Protein AF-A5A3C4-F1 (afdb_monomer)

Radius of gyration: 29.8 Å; Cα contacts (8 Å, |Δi|>4): 105; chains: 1; bounding box: 57×57×91 Å

Solvent-accessible surface area (backbone atoms only — not comparable to full-atom values): 8680 Å² total; per-residue (Å²): 102,64,80,42,34,42,72,43,98,84,77,43,69,38,67,47,54,49,54,81,72,55,71,39,97,57,46,60,44,68,43,94,44,48,56,36,23,40,24,43,84,91,34,97,42,48,78,37,79,33,75,63,64,67,83,80,78,89,81,72,99,73,95,77,83,79,86,77,91,70,92,79,88,88,87,86,88,81,87,84,93,78,89,81,87,80,86,82,76,80,78,76,65,62,66,58,60,50,48,53,51,51,53,51,52,52,50,52,50,51,52,51,49,49,50,49,51,48,51,49,50,52,48,60,67,61,71,66,78,78,89,126

InterPro domains:
  IPR000152 EGF-type aspartate/asparagine hydroxylation site [PS00010] (28-39)
  IPR001881 EGF-like calcium-binding domain [SM00179] (15-54)
  IPR018097 EGF-like calcium-binding, conserved site [PS01187] (15-37)
  IPR052126 Spindle_Organization_and_Thrombomodulin [PTHR24036] (10-131)

Mean predicted aligned error: 19.39 Å

Structure (mmCIF, N/CA/C/O backbone):
data_AF-A5A3C4-F1
#
_entry.id   AF-A5A3C4-F1
#
loop_
_atom_site.group_PDB
_atom_site.id
_atom_site.type_symbol
_atom_site.label_atom_id
_atom_site.label_alt_id
_atom_site.label_comp_id
_atom_site.label_asym_id
_atom_site.label_entity_id
_atom_site.label_seq_id
_atom_site.pdbx_PDB_ins_code
_atom_site.Cartn_x
_atom_site.Cartn_y
_atom_site.Cartn_z
_atom_site.occupancy
_atom_site.B_iso_or_equiv
_atom_site.auth_seq_id
_atom_site.auth_comp_id
_atom_site.auth_asym_id
_atom_site.auth_atom_id
_atom_site.pdbx_PDB_model_num
ATOM 1 N N . CYS A 1 1 ? -10.088 14.100 -7.474 1.00 94.44 1 CYS A N 1
ATOM 2 C CA . CYS A 1 1 ? -9.882 13.126 -6.390 1.00 94.44 1 CYS 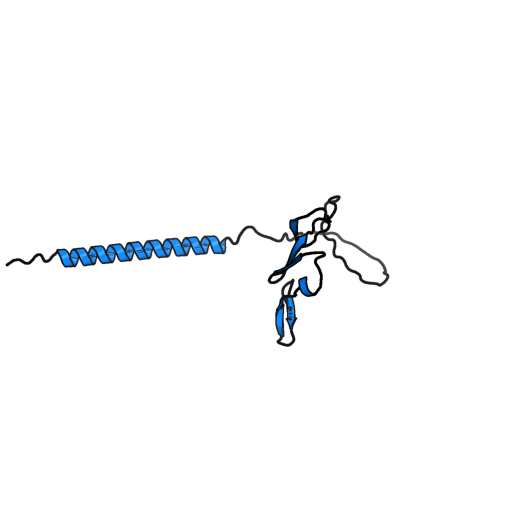A CA 1
ATOM 3 C C . CYS A 1 1 ? -8.652 13.535 -5.589 1.00 94.44 1 CYS A C 1
ATOM 5 O O . CYS A 1 1 ? -7.979 14.460 -6.041 1.00 94.44 1 CYS A O 1
ATOM 7 N N . PRO A 1 2 ? -8.397 12.967 -4.395 1.00 95.00 2 PRO A N 1
ATOM 8 C CA . PRO A 1 2 ? -7.095 13.105 -3.738 1.00 95.00 2 PRO A CA 1
ATOM 9 C C . PRO A 1 2 ? -5.955 12.635 -4.658 1.00 95.00 2 PRO A C 1
ATOM 11 O O . PRO A 1 2 ? -6.212 11.956 -5.651 1.00 95.00 2 PRO A O 1
ATOM 14 N N . GLU A 1 3 ? -4.716 13.002 -4.340 1.00 94.00 3 GLU A N 1
ATOM 15 C CA . GLU A 1 3 ? -3.531 12.485 -5.038 1.00 94.00 3 GLU A CA 1
ATOM 16 C C . GLU A 1 3 ? -3.459 10.951 -4.924 1.00 94.00 3 GLU A C 1
ATOM 18 O O . GLU A 1 3 ? -3.830 10.411 -3.881 1.00 94.00 3 GLU A O 1
ATOM 23 N N . GLY A 1 4 ? -3.060 10.269 -6.005 1.00 94.69 4 GLY A N 1
ATOM 24 C CA . GLY A 1 4 ? -3.097 8.800 -6.112 1.00 94.69 4 GLY A CA 1
ATOM 25 C C . GLY A 1 4 ? -4.472 8.211 -6.462 1.00 94.69 4 GLY A C 1
ATOM 26 O O . GLY A 1 4 ? -4.655 7.003 -6.426 1.00 94.69 4 GLY A O 1
ATOM 27 N N . TYR A 1 5 ? -5.468 9.043 -6.793 1.00 97.06 5 TYR A N 1
ATOM 28 C CA . TYR A 1 5 ? -6.813 8.581 -7.153 1.00 97.06 5 TYR A CA 1
ATOM 29 C C . TYR A 1 5 ? -7.306 9.227 -8.448 1.00 97.06 5 TYR A C 1
ATOM 31 O O . TYR A 1 5 ? -7.124 10.426 -8.683 1.00 97.06 5 TYR A O 1
ATOM 39 N N . ILE A 1 6 ? -8.047 8.460 -9.242 1.00 95.88 6 ILE A N 1
ATOM 40 C CA . ILE A 1 6 ? -8.720 8.905 -10.462 1.00 95.88 6 ILE A CA 1
ATOM 41 C C . ILE A 1 6 ? -10.242 8.864 -10.289 1.00 95.88 6 ILE A C 1
ATOM 43 O O . ILE A 1 6 ? -10.778 8.141 -9.452 1.00 95.88 6 ILE A O 1
ATOM 47 N N . LEU A 1 7 ? -10.955 9.720 -11.023 1.00 96.81 7 LEU A N 1
ATOM 48 C CA . LEU A 1 7 ? -12.415 9.721 -11.020 1.00 96.81 7 LEU A CA 1
ATOM 49 C C . LEU A 1 7 ? -12.914 8.685 -12.031 1.00 96.81 7 LEU A C 1
ATOM 51 O O . LEU A 1 7 ? -12.685 8.857 -13.225 1.00 96.81 7 LEU A O 1
ATOM 55 N N . ASP A 1 8 ? -13.597 7.654 -11.545 1.00 93.69 8 ASP A N 1
ATOM 56 C CA . ASP A 1 8 ? -14.229 6.627 -12.376 1.00 93.69 8 ASP A CA 1
ATOM 57 C C . ASP A 1 8 ? -15.608 7.083 -12.904 1.00 93.69 8 ASP A C 1
ATOM 59 O O . ASP A 1 8 ? -16.184 8.067 -12.422 1.00 93.69 8 ASP A O 1
ATOM 63 N N . ASP A 1 9 ? -16.176 6.342 -13.860 1.00 91.56 9 ASP A N 1
ATOM 64 C CA . ASP A 1 9 ? -17.480 6.582 -14.500 1.00 91.56 9 ASP A CA 1
ATOM 65 C C . ASP A 1 9 ? -18.633 6.724 -13.487 1.00 91.56 9 ASP A C 1
ATOM 67 O O . ASP A 1 9 ? -19.628 7.410 -13.735 1.00 91.56 9 ASP A O 1
ATOM 71 N N . GLY A 1 10 ? -18.498 6.109 -12.309 1.00 91.69 10 GLY A N 1
ATOM 72 C CA . GLY A 1 10 ? -19.438 6.240 -11.195 1.00 91.69 10 GLY A CA 1
ATOM 73 C C . GLY A 1 10 ? -19.365 7.568 -10.429 1.00 91.69 10 GLY A C 1
ATOM 74 O O . GLY A 1 10 ? -20.085 7.723 -9.443 1.00 91.69 10 GLY A O 1
ATOM 75 N N . TYR A 1 11 ? -18.503 8.509 -10.831 1.00 92.94 11 TYR A N 1
ATOM 76 C CA . TYR A 1 11 ? -18.129 9.704 -10.059 1.00 92.94 11 TYR A CA 1
ATOM 77 C C . TYR A 1 11 ? -17.563 9.373 -8.669 1.00 92.94 11 TYR A C 1
ATOM 79 O O . TYR A 1 11 ? -17.673 10.161 -7.726 1.00 92.94 11 TYR A O 1
ATOM 87 N N . ILE A 1 12 ? -16.958 8.193 -8.537 1.00 96.12 12 ILE A N 1
ATOM 88 C CA . ILE A 1 12 ? -16.288 7.727 -7.325 1.00 96.12 12 ILE A CA 1
ATOM 89 C C . ILE A 1 12 ? -14.786 7.842 -7.564 1.00 96.12 12 ILE A C 1
ATOM 91 O O . ILE A 1 12 ? -14.299 7.568 -8.657 1.00 96.12 12 ILE A O 1
ATOM 95 N N . CYS A 1 13 ? -14.055 8.279 -6.542 1.00 97.25 13 CYS A N 1
ATOM 96 C CA . CYS A 1 13 ? -12.602 8.272 -6.590 1.00 97.25 13 CYS A CA 1
ATOM 97 C C . CYS A 1 13 ? -12.101 6.852 -6.358 1.00 97.25 13 CYS A C 1
ATOM 99 O O . CYS A 1 13 ? -12.287 6.305 -5.269 1.00 97.25 13 CYS A O 1
ATOM 101 N N . THR A 1 14 ? -11.491 6.277 -7.381 1.00 96.25 14 THR A N 1
ATOM 102 C CA . THR A 1 14 ? -10.834 4.977 -7.334 1.00 96.25 14 THR A CA 1
ATOM 103 C C . THR A 1 14 ? -9.336 5.181 -7.267 1.00 96.25 14 THR A C 1
ATOM 105 O O . THR A 1 14 ? -8.803 6.151 -7.802 1.00 96.25 14 THR A O 1
ATOM 108 N N . ASP A 1 15 ? -8.684 4.282 -6.552 1.00 97.62 15 ASP A N 1
ATOM 109 C CA . ASP A 1 15 ? -7.234 4.210 -6.476 1.00 97.62 15 ASP A CA 1
ATOM 110 C C . ASP A 1 15 ? -6.631 4.063 -7.880 1.00 97.62 15 ASP A C 1
ATOM 112 O O . ASP A 1 15 ? -7.223 3.392 -8.733 1.00 97.62 15 ASP A O 1
ATOM 116 N N . ILE A 1 16 ? -5.511 4.733 -8.135 1.00 96.12 16 ILE A N 1
ATOM 117 C CA . ILE A 1 16 ? -4.693 4.467 -9.321 1.00 96.12 16 ILE A CA 1
ATOM 118 C C . ILE A 1 16 ? -3.831 3.258 -8.972 1.00 96.12 16 ILE A C 1
ATOM 120 O O . ILE A 1 16 ? -3.218 3.258 -7.921 1.00 96.12 16 ILE A O 1
ATOM 124 N N . ASP A 1 17 ? -3.799 2.234 -9.824 1.00 95.94 17 ASP A N 1
ATOM 125 C CA . ASP A 1 17 ? -2.920 1.086 -9.596 1.00 95.94 17 ASP A CA 1
ATOM 126 C C . ASP A 1 17 ? -1.605 1.285 -10.355 1.00 95.94 17 ASP A C 1
ATO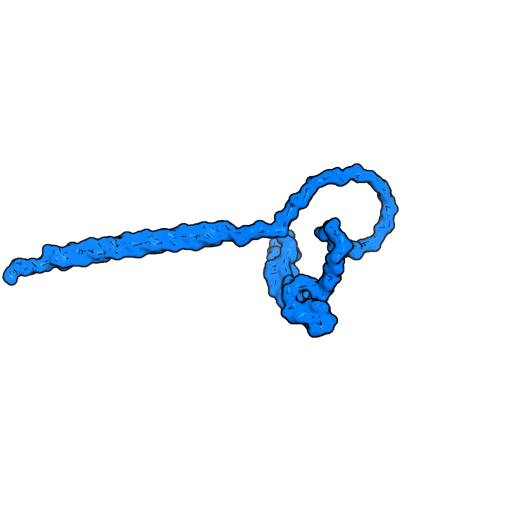M 128 O O . ASP A 1 17 ? -1.463 0.898 -11.519 1.00 95.94 17 ASP A O 1
ATOM 132 N N . GLU A 1 18 ? -0.624 1.899 -9.695 1.00 95.44 18 GLU A N 1
ATOM 133 C CA . GLU A 1 18 ? 0.686 2.173 -10.295 1.00 95.44 18 GLU A CA 1
ATOM 134 C C . GLU A 1 18 ? 1.444 0.880 -10.670 1.00 95.44 18 GLU A C 1
ATOM 136 O O . GLU A 1 18 ? 2.306 0.868 -11.555 1.00 95.44 18 GLU A O 1
ATOM 141 N N . CYS A 1 19 ? 1.083 -0.262 -10.067 1.00 94.44 19 CYS A N 1
ATOM 142 C CA . CYS A 1 19 ? 1.641 -1.559 -10.449 1.00 94.44 19 CYS A CA 1
ATOM 143 C C . CYS A 1 19 ? 1.102 -2.054 -11.792 1.00 94.44 19 CYS A C 1
ATOM 145 O O . CYS A 1 19 ? 1.852 -2.667 -12.556 1.00 94.44 19 CYS A O 1
ATOM 147 N N . GLU A 1 20 ? -0.170 -1.799 -12.102 1.00 94.38 20 GLU A N 1
ATOM 148 C CA . GLU A 1 20 ? -0.725 -2.074 -13.432 1.00 94.38 20 GLU A CA 1
ATOM 149 C C . GLU A 1 20 ? -0.177 -1.106 -14.489 1.00 94.38 20 GLU A C 1
ATOM 151 O O . GLU A 1 20 ? -0.004 -1.492 -15.649 1.00 94.38 20 GLU A O 1
ATOM 156 N N . ASN A 1 21 ? 0.154 0.125 -14.091 1.00 90.44 21 ASN A N 1
ATOM 157 C CA . ASN A 1 21 ? 0.806 1.112 -14.952 1.00 90.44 21 ASN A CA 1
ATOM 158 C C . ASN A 1 21 ? 2.289 0.815 -15.229 1.00 90.44 21 ASN A C 1
ATOM 160 O O . ASN A 1 21 ? 2.828 1.314 -16.220 1.00 90.44 21 ASN A O 1
ATOM 164 N N . GLY A 1 22 ? 2.919 -0.049 -14.429 1.00 88.44 22 GLY A N 1
ATOM 165 C CA . GLY A 1 22 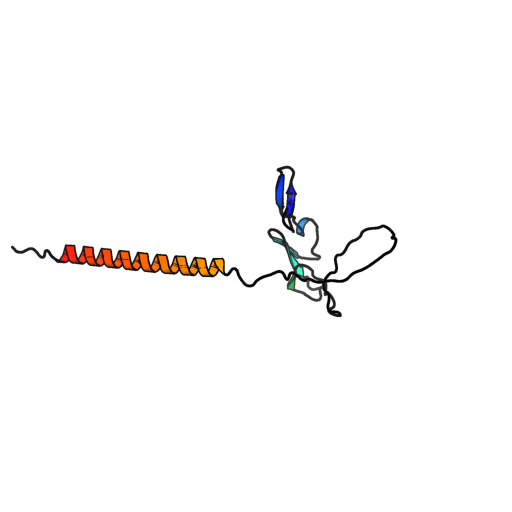? 4.306 -0.470 -14.618 1.00 88.44 22 GLY A CA 1
ATOM 166 C C . GLY A 1 22 ? 5.327 0.527 -14.073 1.00 88.44 22 GLY A C 1
ATOM 167 O O . GLY A 1 22 ? 6.432 0.610 -14.606 1.00 88.44 22 GLY A O 1
ATOM 168 N N . ASP A 1 23 ? 4.977 1.267 -13.019 1.00 87.75 23 ASP A N 1
ATOM 169 C CA . ASP A 1 23 ? 5.837 2.296 -12.422 1.00 87.75 23 ASP A CA 1
ATOM 170 C C . ASP A 1 23 ? 7.025 1.724 -11.614 1.00 87.75 23 ASP A C 1
ATOM 172 O O . ASP A 1 23 ? 7.941 2.459 -11.250 1.00 87.75 23 ASP A O 1
ATOM 176 N N . CYS A 1 24 ? 7.075 0.405 -11.380 1.00 89.81 24 CYS A N 1
ATOM 177 C CA . CYS A 1 24 ? 8.210 -0.273 -10.743 1.00 89.81 24 CYS A CA 1
ATOM 178 C C . CYS A 1 24 ? 9.020 -1.127 -11.737 1.00 89.81 24 CYS A C 1
ATOM 180 O O . CYS A 1 24 ? 8.428 -1.859 -12.533 1.00 89.81 24 CYS A O 1
ATOM 182 N N . PRO A 1 25 ? 10.367 -1.145 -11.638 1.00 85.62 25 PRO A N 1
ATOM 183 C CA . PRO A 1 25 ? 11.212 -1.973 -12.504 1.00 85.62 25 PRO A CA 1
ATOM 184 C C . PRO A 1 25 ? 11.146 -3.471 -12.174 1.00 85.62 25 PRO A C 1
ATOM 186 O O . PRO A 1 25 ? 11.340 -4.305 -13.056 1.00 85.62 25 PRO A O 1
ATOM 189 N N . ASP A 1 26 ? 10.884 -3.805 -10.908 1.00 87.50 26 ASP A N 1
ATOM 190 C CA . ASP A 1 26 ? 10.886 -5.173 -10.391 1.00 87.50 26 ASP A CA 1
ATOM 191 C C . ASP A 1 26 ? 9.536 -5.515 -9.732 1.00 87.50 26 ASP A C 1
ATOM 193 O O . ASP A 1 26 ? 8.488 -5.495 -10.375 1.00 87.50 26 ASP A O 1
ATOM 197 N N . ALA A 1 27 ? 9.535 -5.866 -8.444 1.00 91.69 27 ALA A N 1
ATOM 198 C CA . ALA A 1 27 ? 8.320 -6.201 -7.720 1.00 91.69 27 ALA A CA 1
ATOM 199 C C . ALA A 1 27 ? 7.604 -4.930 -7.246 1.00 91.69 27 ALA A C 1
ATOM 201 O O . ALA A 1 27 ? 8.241 -3.980 -6.798 1.00 91.69 27 ALA A O 1
ATOM 202 N N . CYS A 1 28 ? 6.274 -4.945 -7.315 1.00 95.31 28 CYS A N 1
ATOM 203 C CA . CYS A 1 28 ? 5.414 -3.820 -6.962 1.00 95.31 28 CYS A CA 1
ATOM 204 C C . CYS A 1 28 ? 4.312 -4.257 -5.995 1.00 95.31 28 CYS A C 1
ATOM 206 O O . CYS A 1 28 ? 3.822 -5.391 -6.058 1.00 95.31 28 CYS A O 1
ATOM 208 N N . ARG A 1 29 ? 3.916 -3.352 -5.102 1.00 96.00 29 ARG A N 1
ATOM 209 C CA . ARG A 1 29 ? 2.761 -3.494 -4.223 1.00 96.00 29 ARG A CA 1
ATOM 210 C C . ARG A 1 29 ? 1.921 -2.222 -4.264 1.00 96.00 29 ARG A C 1
ATOM 212 O O . ARG A 1 29 ? 2.335 -1.206 -3.713 1.00 96.00 29 ARG A O 1
ATOM 219 N N . ASN A 1 30 ? 0.732 -2.331 -4.849 1.00 96.44 30 ASN A N 1
ATOM 220 C CA . ASN A 1 30 ? -0.240 -1.249 -4.876 1.00 96.44 30 ASN A CA 1
ATOM 221 C C . ASN A 1 30 ? -0.822 -1.022 -3.466 1.00 96.44 30 ASN A C 1
ATOM 223 O O . ASN A 1 30 ? -1.065 -1.986 -2.723 1.00 96.44 30 ASN A O 1
ATOM 227 N N . LEU A 1 31 ? -1.010 0.235 -3.075 1.00 96.50 31 LEU A N 1
ATOM 228 C CA . LEU A 1 31 ? -1.561 0.667 -1.795 1.00 96.50 31 LEU A CA 1
ATOM 229 C C . LEU A 1 31 ? -2.577 1.803 -2.028 1.00 96.50 31 LEU A C 1
ATOM 231 O O . LEU A 1 31 ? -2.467 2.560 -2.973 1.00 96.50 31 LEU A O 1
ATOM 235 N N . PRO A 1 32 ? -3.548 2.022 -1.130 1.00 96.81 32 PRO A N 1
ATOM 236 C CA . PRO A 1 32 ? -4.495 3.118 -1.321 1.00 96.81 32 PRO A CA 1
ATOM 237 C C . PRO A 1 32 ? -3.816 4.502 -1.373 1.00 96.81 32 PRO A C 1
ATOM 239 O O . PRO A 1 32 ? -3.365 5.021 -0.346 1.00 96.81 32 PRO A O 1
ATOM 242 N N . GLY A 1 33 ? -3.829 5.126 -2.547 1.00 95.38 33 GLY A N 1
ATOM 243 C CA . GLY A 1 33 ? -3.267 6.430 -2.884 1.00 95.38 33 GLY A CA 1
ATOM 244 C C . GLY A 1 33 ? -1.759 6.444 -3.125 1.00 95.38 33 GLY A C 1
ATOM 245 O O . GLY A 1 33 ? -1.187 7.535 -3.139 1.00 95.38 33 GLY A O 1
ATOM 246 N N . THR A 1 34 ? -1.094 5.286 -3.187 1.00 95.31 34 THR A N 1
ATOM 247 C CA . THR A 1 34 ? 0.366 5.189 -3.339 1.00 95.31 34 THR A CA 1
ATOM 248 C C . THR A 1 34 ? 0.808 3.767 -3.697 1.00 95.31 34 THR A C 1
ATOM 250 O O . THR A 1 34 ? 0.029 2.832 -3.688 1.00 95.31 34 THR A O 1
ATOM 253 N N . TYR A 1 35 ? 2.101 3.538 -3.880 1.00 95.44 35 TYR A N 1
ATOM 254 C CA . TYR A 1 35 ? 2.631 2.210 -4.160 1.00 95.44 35 TYR A CA 1
ATOM 255 C C . TYR A 1 35 ? 4.011 2.029 -3.540 1.00 95.44 35 TYR A C 1
ATOM 257 O O . TYR A 1 35 ? 4.672 2.974 -3.110 1.00 95.44 35 TYR A O 1
ATOM 265 N N . GLU A 1 36 ? 4.453 0.780 -3.481 1.00 94.69 36 GLU A N 1
ATOM 266 C CA . GLU A 1 36 ? 5.799 0.423 -3.058 1.00 94.69 36 GLU A CA 1
ATOM 267 C C . GLU A 1 36 ? 6.452 -0.500 -4.086 1.00 94.69 36 GLU A C 1
ATOM 269 O O . GLU A 1 36 ? 5.936 -1.577 -4.389 1.00 94.69 36 GLU A O 1
ATOM 274 N N . CYS A 1 37 ? 7.633 -0.118 -4.555 1.00 93.88 37 CYS A N 1
ATOM 275 C CA . CYS A 1 37 ? 8.538 -0.977 -5.298 1.00 93.88 37 CYS A CA 1
ATOM 276 C C . CYS A 1 37 ? 9.469 -1.727 -4.343 1.00 93.88 37 CYS A C 1
ATOM 278 O O . CYS A 1 37 ? 9.977 -1.180 -3.361 1.00 93.88 37 CYS A O 1
ATOM 280 N N . ILE A 1 38 ? 9.734 -2.989 -4.662 1.00 92.00 38 ILE A N 1
ATOM 281 C CA . ILE A 1 38 ? 10.750 -3.818 -4.023 1.00 92.00 38 ILE A CA 1
ATOM 282 C C . ILE A 1 38 ? 11.886 -3.965 -5.028 1.00 92.00 38 ILE A C 1
ATOM 284 O O . ILE A 1 38 ? 11.748 -4.668 -6.032 1.00 92.00 38 ILE A O 1
ATOM 288 N N . CYS A 1 39 ? 13.002 -3.300 -4.750 1.00 90.69 39 CYS A N 1
ATOM 289 C CA . CYS A 1 39 ? 14.085 -3.174 -5.714 1.00 90.69 39 CYS A CA 1
ATOM 290 C C . CYS A 1 39 ? 14.862 -4.479 -5.889 1.00 90.69 39 CYS A C 1
ATOM 292 O O . CYS A 1 39 ? 15.254 -5.134 -4.913 1.00 90.69 39 CYS A O 1
ATOM 294 N N . GLY A 1 40 ? 15.096 -4.845 -7.146 1.00 89.06 40 GLY A N 1
ATOM 295 C CA . GLY A 1 40 ? 15.808 -6.047 -7.532 1.00 89.06 40 GLY A CA 1
ATOM 296 C C . GLY A 1 40 ? 17.302 -6.006 -7.204 1.00 89.06 40 GLY A C 1
ATOM 297 O O . GLY A 1 40 ? 17.857 -4.971 -6.832 1.00 89.06 40 GLY A O 1
ATOM 298 N N . PRO A 1 41 ? 17.984 -7.154 -7.341 1.00 86.88 41 PRO A N 1
ATOM 299 C CA . PRO A 1 41 ? 19.400 -7.299 -7.003 1.00 86.88 41 PRO A CA 1
ATOM 300 C C . PRO A 1 41 ? 20.337 -6.461 -7.884 1.00 86.88 41 PRO A C 1
ATOM 302 O O . PRO A 1 41 ? 21.458 -6.180 -7.465 1.00 86.88 41 PRO A O 1
ATOM 305 N N . ASP A 1 42 ? 19.882 -6.062 -9.073 1.00 83.56 42 ASP A N 1
ATOM 306 C CA . ASP A 1 42 ? 20.654 -5.255 -10.023 1.00 83.56 42 ASP A CA 1
ATOM 307 C C . ASP A 1 42 ? 20.548 -3.743 -9.740 1.00 83.56 42 ASP A C 1
ATOM 309 O O . ASP A 1 42 ? 21.253 -2.941 -10.354 1.00 83.56 42 ASP A O 1
ATOM 313 N N . SER A 1 43 ? 19.699 -3.350 -8.783 1.00 82.25 43 SER A N 1
ATOM 314 C CA . SER A 1 43 ? 19.534 -1.970 -8.339 1.00 82.25 43 SER A CA 1
ATOM 315 C C . SER A 1 43 ? 20.479 -1.633 -7.168 1.00 82.25 43 SER A C 1
ATOM 317 O O . SER A 1 43 ? 20.777 -2.478 -6.317 1.00 82.25 43 SER A O 1
ATOM 319 N N . PRO A 1 44 ? 20.935 -0.371 -7.059 1.00 78.88 44 PRO A N 1
ATOM 320 C CA . PRO A 1 44 ? 21.749 0.110 -5.935 1.00 78.88 44 PRO A CA 1
ATOM 321 C C . PRO A 1 44 ? 21.033 0.032 -4.575 1.00 78.88 44 PRO A C 1
ATOM 323 O O . PRO A 1 44 ? 21.684 0.129 -3.533 1.00 78.88 44 PRO A O 1
ATOM 326 N N . PHE A 1 45 ? 19.716 -0.177 -4.577 1.00 81.56 45 PHE A N 1
ATOM 327 C CA . PHE A 1 45 ? 18.875 -0.342 -3.397 1.00 81.56 45 PHE A CA 1
ATOM 328 C C . PHE A 1 45 ? 18.325 -1.766 -3.269 1.00 81.56 45 PHE A C 1
ATOM 330 O O . PHE A 1 45 ? 17.235 -1.957 -2.740 1.00 81.56 45 PHE A O 1
ATOM 337 N N . ALA A 1 46 ? 19.064 -2.775 -3.735 1.00 85.38 46 ALA A N 1
ATOM 338 C CA . ALA A 1 46 ? 18.656 -4.177 -3.687 1.00 85.38 46 ALA A CA 1
ATOM 339 C C . ALA A 1 46 ? 17.991 -4.584 -2.355 1.00 85.38 46 ALA A C 1
ATOM 341 O O . ALA A 1 46 ? 18.578 -4.471 -1.27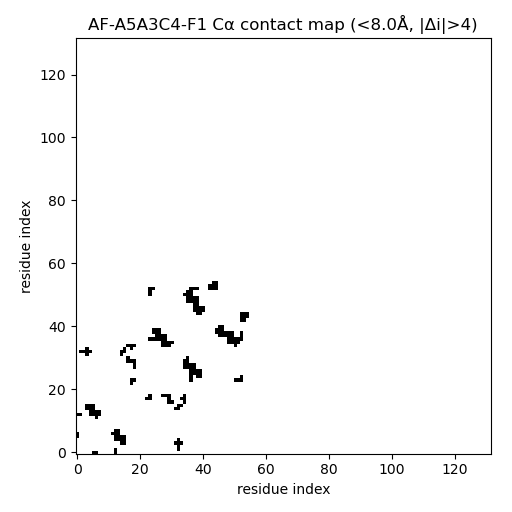3 1.00 85.38 46 ALA A O 1
ATOM 342 N N . GLY A 1 47 ? 16.752 -5.076 -2.445 1.00 82.62 47 GLY A N 1
ATOM 343 C CA . GLY A 1 47 ? 15.944 -5.519 -1.307 1.00 82.62 47 GLY A CA 1
ATOM 344 C C . GLY A 1 47 ? 15.331 -4.402 -0.456 1.00 82.62 47 GLY A C 1
ATOM 345 O O . GLY A 1 47 ? 14.730 -4.702 0.576 1.00 82.62 47 GLY A O 1
ATOM 346 N N . GLN A 1 48 ? 15.473 -3.135 -0.848 1.00 88.00 48 GLN A N 1
ATOM 347 C CA . GLN A 1 48 ? 14.805 -2.010 -0.198 1.00 88.00 48 GLN A CA 1
ATOM 348 C C . GLN A 1 48 ? 13.407 -1.793 -0.774 1.00 88.00 48 GLN A C 1
ATOM 350 O O . GLN A 1 48 ? 13.115 -2.153 -1.915 1.00 88.00 48 GLN A O 1
ATOM 355 N N . VAL A 1 49 ? 12.555 -1.203 0.061 1.00 91.19 49 VAL A N 1
ATOM 356 C CA . VA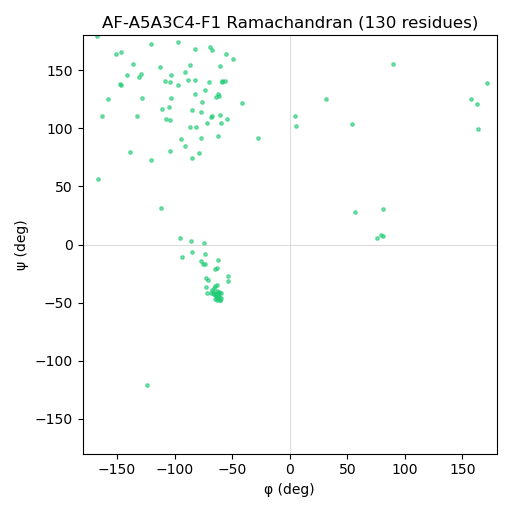L A 1 49 ? 11.190 -0.813 -0.280 1.00 91.19 49 VAL A CA 1
ATOM 357 C C . VAL A 1 49 ? 11.164 0.701 -0.453 1.00 91.19 49 VAL A C 1
ATOM 359 O O . VAL A 1 49 ? 11.473 1.426 0.495 1.00 91.19 49 VAL A O 1
ATOM 362 N N . ALA A 1 50 ? 10.832 1.170 -1.650 1.00 86.94 50 ALA A N 1
ATOM 363 C CA . ALA A 1 50 ? 10.794 2.585 -2.012 1.00 86.94 50 ALA A CA 1
ATOM 364 C C . ALA A 1 50 ? 9.747 2.820 -3.108 1.00 86.94 50 ALA A C 1
ATOM 366 O O . ALA A 1 50 ? 9.318 1.877 -3.756 1.00 86.94 50 ALA A O 1
ATOM 367 N N . THR A 1 51 ? 9.338 4.064 -3.343 1.00 85.75 51 THR A N 1
ATOM 368 C CA . THR A 1 51 ? 8.475 4.412 -4.490 1.00 85.75 51 THR A CA 1
ATOM 369 C C . THR A 1 51 ? 9.253 4.458 -5.809 1.00 85.75 51 THR A C 1
ATOM 371 O O . THR A 1 51 ? 8.654 4.501 -6.868 1.00 85.75 51 THR A O 1
ATOM 374 N N . ASP A 1 52 ? 10.586 4.483 -5.745 1.00 84.12 52 ASP A N 1
ATOM 375 C CA . ASP A 1 52 ? 11.490 4.521 -6.894 1.00 84.12 52 ASP A CA 1
ATOM 376 C C . ASP A 1 52 ? 12.769 3.747 -6.540 1.00 84.12 52 ASP A C 1
ATOM 378 O O . ASP A 1 52 ? 13.287 3.863 -5.424 1.00 84.12 52 ASP A O 1
ATOM 382 N N . CYS A 1 53 ? 13.262 2.937 -7.475 1.00 85.06 53 CYS A N 1
ATOM 383 C CA . CYS A 1 53 ? 14.461 2.117 -7.302 1.00 85.06 53 CYS A CA 1
ATOM 384 C C . CYS A 1 53 ? 15.738 2.771 -7.843 1.00 85.06 53 CYS A C 1
ATOM 386 O O . CYS A 1 53 ? 16.802 2.140 -7.787 1.00 85.06 53 CYS A O 1
ATOM 388 N N . ASP A 1 54 ? 15.653 4.027 -8.290 1.00 81.06 54 ASP A N 1
ATOM 389 C CA . ASP A 1 54 ? 16.786 4.820 -8.751 1.00 81.06 54 ASP A CA 1
ATOM 390 C C . ASP A 1 54 ? 17.348 5.765 -7.669 1.00 81.06 54 ASP A C 1
ATOM 392 O O . ASP A 1 54 ? 16.614 6.456 -6.955 1.00 81.06 54 ASP A O 1
ATOM 396 N N . PRO A 1 55 ? 18.685 5.870 -7.525 1.00 69.50 55 PRO A N 1
ATOM 397 C CA . PRO A 1 55 ? 19.294 6.875 -6.668 1.00 69.50 55 PRO A CA 1
ATOM 398 C C . PRO A 1 55 ? 19.064 8.258 -7.257 1.00 69.50 55 PRO A C 1
ATOM 400 O O . PRO A 1 55 ? 19.710 8.660 -8.226 1.00 69.50 55 PRO A O 1
ATOM 403 N N . LYS A 1 56 ? 18.225 9.052 -6.593 1.00 65.94 56 LYS A N 1
ATOM 404 C CA . LYS A 1 56 ? 18.311 10.510 -6.677 1.00 65.94 56 LYS A CA 1
ATOM 405 C C . LYS A 1 56 ? 19.686 10.883 -6.105 1.00 65.94 56 LYS A C 1
ATOM 407 O O . LYS A 1 56 ? 19.860 10.941 -4.889 1.00 65.94 56 LYS A O 1
ATOM 412 N N . MET A 1 57 ? 20.704 11.015 -6.960 1.00 49.94 57 MET A N 1
ATOM 413 C CA . MET A 1 57 ? 22.048 11.434 -6.553 1.00 49.94 57 MET A CA 1
ATOM 414 C C . MET A 1 57 ? 21.928 12.755 -5.791 1.00 49.94 57 MET A C 1
ATOM 416 O O . MET A 1 57 ? 21.599 13.788 -6.366 1.00 49.94 57 MET A O 1
ATOM 420 N N . ASN A 1 58 ? 22.139 12.694 -4.478 1.00 55.78 58 ASN A N 1
ATOM 421 C CA . ASN A 1 58 ? 22.028 13.844 -3.599 1.00 55.78 58 ASN A CA 1
ATOM 422 C C . ASN A 1 58 ? 23.219 14.773 -3.850 1.00 55.78 58 ASN A C 1
ATOM 424 O O . ASN A 1 58 ? 24.348 14.494 -3.443 1.00 55.78 58 ASN A O 1
ATOM 428 N N . GLY A 1 59 ? 22.948 15.865 -4.545 1.00 51.94 59 GLY A N 1
ATOM 429 C CA . GLY A 1 59 ? 23.895 16.924 -4.834 1.00 51.94 59 GLY A CA 1
ATOM 430 C C . GLY A 1 59 ? 23.142 18.131 -5.351 1.00 51.94 59 GLY A C 1
ATOM 431 O O . GLY A 1 59 ? 23.345 18.497 -6.495 1.00 51.94 59 GLY A O 1
ATOM 432 N N . ASP A 1 60 ? 22.186 18.620 -4.559 1.00 4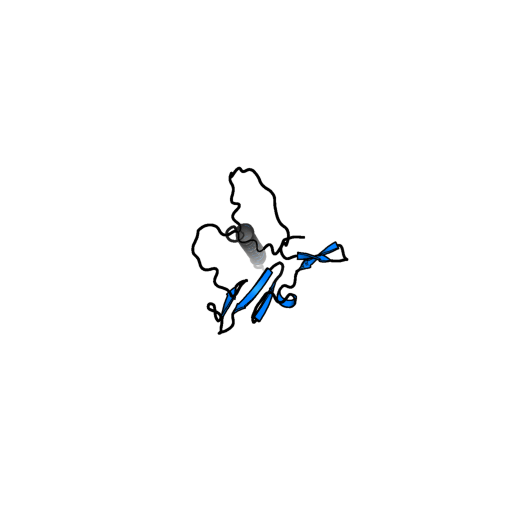4.06 60 ASP A N 1
ATOM 433 C CA . ASP A 1 60 ? 21.948 20.038 -4.266 1.00 44.06 60 ASP A CA 1
ATOM 434 C C . ASP A 1 60 ? 20.620 20.178 -3.500 1.00 44.06 60 ASP A C 1
ATOM 436 O O . ASP A 1 60 ? 19.646 19.470 -3.752 1.00 44.06 60 ASP A O 1
ATOM 440 N N . ASN A 1 61 ? 20.608 21.052 -2.492 1.00 53.94 61 ASN A N 1
ATOM 441 C CA . ASN A 1 61 ? 19.393 21.438 -1.779 1.00 53.94 61 ASN A CA 1
ATOM 442 C C . ASN A 1 61 ? 18.411 22.052 -2.787 1.00 53.94 61 ASN A C 1
ATOM 444 O O . ASN A 1 61 ? 18.676 23.162 -3.223 1.00 53.94 61 ASN A O 1
ATOM 448 N N . ASP A 1 62 ? 17.365 21.319 -3.173 1.00 45.16 62 ASP A N 1
ATOM 449 C CA . ASP A 1 62 ? 16.017 21.777 -3.567 1.00 45.16 62 ASP A CA 1
ATOM 450 C C . ASP A 1 62 ? 15.318 20.624 -4.320 1.00 45.16 62 ASP A C 1
ATOM 452 O O . ASP A 1 62 ? 15.574 20.355 -5.492 1.00 45.16 62 ASP A O 1
ATOM 456 N N . SER A 1 63 ? 14.457 19.883 -3.618 1.00 51.56 63 SER A N 1
ATOM 457 C CA . SER A 1 63 ? 13.704 18.758 -4.182 1.00 51.56 63 SER A CA 1
ATOM 458 C C . SER A 1 63 ? 12.358 19.233 -4.719 1.00 51.56 63 SER A C 1
ATOM 460 O O . SER A 1 63 ? 11.359 19.094 -4.028 1.00 51.56 63 SER A O 1
ATOM 462 N N . ASP A 1 64 ? 12.344 19.713 -5.960 1.00 45.34 64 ASP A N 1
ATOM 463 C CA . ASP A 1 64 ? 11.151 19.777 -6.812 1.00 45.34 64 ASP A CA 1
ATOM 464 C C . ASP A 1 64 ? 11.556 19.377 -8.242 1.00 45.34 64 ASP A C 1
ATOM 466 O O . ASP A 1 64 ? 11.792 20.217 -9.108 1.00 45.34 64 ASP A O 1
ATOM 470 N N . SER A 1 65 ? 11.683 18.073 -8.507 1.00 42.22 65 SER A N 1
ATOM 471 C CA . SER A 1 65 ? 11.829 17.565 -9.878 1.00 42.22 65 SER A CA 1
ATOM 472 C C . SER A 1 65 ? 10.506 16.950 -10.326 1.00 42.22 65 SER A C 1
ATOM 474 O O . SER A 1 65 ? 10.292 15.742 -10.257 1.00 42.22 65 SER A O 1
ATOM 476 N N . TYR A 1 66 ? 9.601 17.834 -10.741 1.00 42.88 66 TYR A N 1
ATOM 477 C CA . TYR A 1 66 ? 8.419 17.520 -11.534 1.00 42.88 66 TYR A CA 1
ATOM 478 C C . TYR A 1 66 ? 8.899 17.089 -12.927 1.00 42.88 66 TYR A C 1
ATOM 480 O O . TYR A 1 66 ? 9.448 17.897 -13.676 1.00 42.88 66 TYR A O 1
ATOM 488 N N . SER A 1 67 ? 8.775 15.807 -13.266 1.00 41.38 67 SER A N 1
ATOM 489 C CA . SER A 1 67 ? 9.088 15.315 -14.612 1.00 41.38 67 SER A CA 1
ATOM 490 C C . SER A 1 67 ? 7.927 15.629 -15.558 1.00 41.38 67 SER A C 1
ATOM 492 O O . SER A 1 67 ? 7.110 14.766 -15.858 1.00 41.38 67 SER A O 1
ATOM 494 N N . ASP A 1 68 ? 7.843 16.874 -16.027 1.00 43.41 68 ASP A N 1
ATOM 495 C CA . ASP A 1 68 ? 6.954 17.244 -17.132 1.00 43.41 68 ASP A CA 1
ATOM 496 C C . ASP A 1 68 ? 7.618 16.878 -18.463 1.00 43.41 68 ASP A C 1
ATOM 498 O O . ASP A 1 68 ? 8.506 17.576 -18.954 1.00 43.41 68 ASP A O 1
ATOM 502 N N . SER A 1 69 ? 7.209 15.760 -19.060 1.00 51.06 69 SER A N 1
ATOM 503 C CA . SER A 1 69 ? 7.493 15.489 -20.472 1.00 51.06 69 SER A CA 1
ATOM 504 C C . SER A 1 69 ? 6.426 16.163 -21.337 1.00 51.06 69 SER A C 1
ATOM 506 O O . SER A 1 69 ? 5.546 15.507 -21.890 1.00 51.06 69 SER A O 1
ATOM 508 N N . GLY A 1 70 ? 6.510 17.489 -21.454 1.00 41.25 70 GLY A N 1
ATOM 509 C CA . GLY A 1 70 ? 5.690 18.311 -22.343 1.00 41.25 70 GLY A CA 1
ATOM 510 C C . GLY A 1 70 ? 6.519 18.898 -23.490 1.00 41.25 70 GLY A C 1
ATOM 511 O O . GLY A 1 70 ? 7.430 19.690 -23.275 1.00 41.25 70 GLY A O 1
ATOM 512 N N . SER A 1 71 ? 6.209 18.521 -24.734 1.00 49.75 71 SER A N 1
ATOM 513 C CA . SER A 1 71 ? 6.776 19.146 -25.940 1.00 49.75 71 SER A CA 1
ATOM 514 C C . SER A 1 71 ? 6.131 20.515 -26.215 1.00 49.75 71 SER A C 1
ATOM 516 O O . SER A 1 71 ? 4.923 20.573 -26.439 1.00 49.75 71 SER A O 1
ATOM 518 N N . GLY A 1 72 ? 6.926 21.593 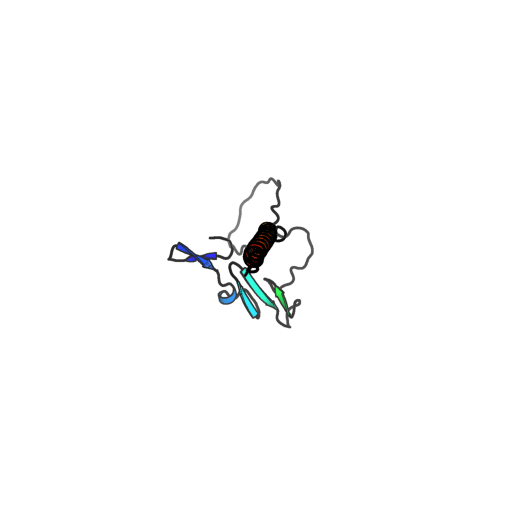-26.285 1.00 37.22 72 GLY A N 1
ATOM 519 C CA . GLY A 1 72 ? 6.516 22.902 -26.831 1.00 37.22 72 GLY A CA 1
ATOM 520 C C . GLY A 1 72 ? 7.355 24.100 -26.341 1.00 37.22 72 GLY A C 1
ATOM 521 O O . GLY A 1 72 ? 7.489 24.317 -25.147 1.00 37.22 72 GLY A O 1
ATOM 522 N N . GLU A 1 73 ? 7.920 24.875 -27.272 1.00 34.84 73 GLU A N 1
ATOM 523 C CA . GLU A 1 73 ? 8.824 26.037 -27.083 1.00 34.84 73 GLU A CA 1
ATOM 524 C C . GLU A 1 73 ? 8.195 27.314 -26.429 1.00 34.84 73 GLU A C 1
ATOM 526 O O . GLU A 1 73 ? 6.971 27.405 -26.330 1.00 34.84 73 GLU A O 1
ATOM 531 N N . PRO A 1 74 ? 9.005 28.325 -25.993 1.00 48.38 74 PRO A N 1
ATOM 532 C CA . PRO A 1 74 ? 8.609 29.433 -25.093 1.00 48.38 74 PRO A CA 1
ATOM 533 C C . PRO A 1 74 ? 8.225 30.758 -25.810 1.00 48.38 74 PRO A C 1
ATOM 535 O O . PRO A 1 74 ? 8.430 30.882 -27.020 1.00 48.38 74 PRO A O 1
ATOM 538 N N . PRO A 1 75 ? 7.731 31.799 -25.081 1.00 48.19 75 PRO A N 1
ATOM 539 C CA . PRO A 1 75 ? 8.621 32.926 -24.715 1.00 48.19 75 PRO A CA 1
ATOM 540 C C . PRO A 1 75 ? 8.359 33.656 -23.353 1.00 48.19 75 PRO A C 1
ATOM 542 O O . PRO A 1 75 ? 7.235 33.982 -22.997 1.00 48.19 75 PRO A O 1
ATOM 545 N N . VAL A 1 76 ? 9.469 33.956 -22.651 1.00 40.84 76 VAL A N 1
ATOM 546 C CA . VAL A 1 76 ? 9.871 35.083 -21.745 1.00 40.84 76 VAL A CA 1
ATOM 547 C C . VAL A 1 76 ? 8.910 35.905 -20.825 1.00 40.84 76 VAL A C 1
ATOM 549 O O . VAL A 1 76 ? 8.138 36.729 -21.304 1.00 40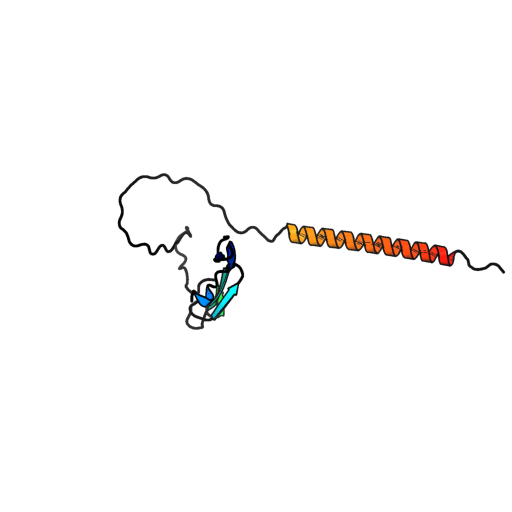.84 76 VAL A O 1
ATOM 552 N N . SER A 1 77 ? 9.289 35.913 -19.517 1.00 36.41 77 SER A N 1
ATOM 553 C CA . SER A 1 77 ? 9.414 37.045 -18.530 1.00 36.41 77 SER A CA 1
ATOM 554 C C . SER A 1 77 ? 8.211 37.466 -17.637 1.00 36.41 77 SER A C 1
ATOM 556 O O . SER A 1 77 ? 7.083 37.342 -18.103 1.00 36.41 77 SER A O 1
ATOM 558 N N . PRO A 1 78 ? 8.380 38.108 -16.438 1.00 48.62 78 PRO A N 1
ATOM 559 C CA . PRO A 1 78 ? 9.456 38.116 -15.418 1.00 48.62 78 PRO A CA 1
ATOM 560 C C . PRO A 1 78 ? 8.999 37.642 -13.996 1.00 48.62 78 PRO A C 1
ATOM 562 O O . PRO A 1 78 ? 7.821 37.457 -13.717 1.00 48.62 78 PRO A O 1
ATOM 565 N N . THR A 1 79 ? 9.970 37.484 -13.090 1.00 37.06 79 THR A N 1
ATOM 566 C CA . THR A 1 79 ? 9.955 37.100 -11.649 1.00 37.06 79 THR A CA 1
ATOM 567 C C . THR A 1 79 ? 8.957 37.869 -10.734 1.00 37.06 79 THR A C 1
ATOM 569 O O . THR A 1 79 ? 8.585 38.988 -11.086 1.00 37.06 79 THR A O 1
ATOM 572 N N . PRO A 1 80 ? 8.561 37.357 -9.532 1.00 42.53 80 PRO A N 1
ATOM 573 C CA . PRO A 1 80 ? 9.460 37.305 -8.362 1.00 42.53 80 PRO A CA 1
ATOM 574 C C . PRO A 1 80 ? 9.358 36.040 -7.480 1.00 42.53 80 PRO A C 1
ATOM 576 O O . PRO A 1 80 ? 8.290 35.492 -7.225 1.00 42.53 80 PRO A O 1
ATOM 579 N N . SER A 1 81 ? 10.501 35.638 -6.926 1.00 47.50 81 SER A N 1
ATOM 580 C CA . SER A 1 81 ? 10.615 34.710 -5.799 1.00 47.50 81 SER A CA 1
ATOM 581 C C . SER A 1 81 ? 9.979 35.312 -4.541 1.00 47.50 81 SER A C 1
ATOM 583 O O . SER A 1 81 ? 10.360 36.413 -4.149 1.00 47.50 81 SER A O 1
ATOM 585 N N . THR A 1 82 ? 9.054 34.605 -3.885 1.00 33.16 82 THR A N 1
ATOM 586 C CA . THR A 1 82 ? 8.672 34.799 -2.469 1.00 33.16 82 THR A CA 1
ATOM 587 C C . THR A 1 82 ? 7.912 33.563 -1.966 1.00 33.16 82 THR A C 1
ATOM 589 O O . THR A 1 82 ? 6.775 33.329 -2.349 1.00 33.16 82 THR A O 1
ATOM 592 N N . THR A 1 83 ? 8.571 32.817 -1.075 1.00 38.25 83 THR A N 1
ATOM 593 C CA . THR A 1 83 ? 8.015 32.242 0.163 1.00 38.25 83 THR A CA 1
ATOM 594 C C . THR A 1 83 ? 6.756 31.373 0.065 1.00 38.25 83 THR A C 1
ATOM 596 O O . THR A 1 83 ? 5.638 31.872 0.087 1.00 38.25 83 THR A O 1
ATOM 599 N N . SER A 1 84 ? 6.917 30.055 0.171 1.00 35.62 84 SER A N 1
ATOM 600 C CA . SER A 1 84 ? 6.642 29.293 1.406 1.00 35.62 84 SER A CA 1
ATOM 601 C C . SER A 1 84 ? 6.517 27.805 1.095 1.00 35.62 84 SER A C 1
ATOM 603 O O . SER A 1 84 ? 5.662 27.369 0.338 1.00 35.62 84 SER A O 1
ATOM 605 N N . ILE A 1 85 ? 7.382 27.039 1.742 1.00 43.78 85 ILE A N 1
ATOM 606 C CA . ILE A 1 85 ? 7.268 25.600 1.948 1.00 43.78 85 ILE A CA 1
ATOM 607 C C . ILE A 1 85 ? 5.997 25.321 2.773 1.00 43.78 85 ILE A C 1
ATOM 609 O O . ILE A 1 85 ? 5.877 25.884 3.866 1.00 43.78 85 ILE A O 1
ATOM 613 N N . PRO A 1 86 ? 5.105 24.404 2.367 1.00 42.34 86 PRO A N 1
ATOM 614 C CA . PRO A 1 86 ? 4.345 23.601 3.303 1.00 42.34 86 PRO A CA 1
ATOM 615 C C . PRO A 1 86 ? 4.963 22.205 3.321 1.00 42.34 86 PRO A C 1
ATOM 617 O O . PRO A 1 86 ? 4.828 21.437 2.379 1.00 42.34 86 PRO A O 1
ATOM 620 N N . SER A 1 87 ? 5.663 21.878 4.402 1.00 45.56 87 SER A N 1
ATOM 621 C CA . SER A 1 87 ? 6.112 20.516 4.672 1.00 45.56 87 SER A CA 1
ATOM 622 C C . SER A 1 87 ? 4.901 19.579 4.815 1.00 45.56 87 SER A C 1
ATOM 624 O O . SER A 1 87 ? 4.049 19.851 5.664 1.00 45.56 87 SER A O 1
ATOM 626 N N . PRO A 1 88 ? 4.831 18.446 4.100 1.00 47.50 88 PRO A N 1
ATOM 627 C CA . PRO A 1 88 ? 4.083 17.275 4.536 1.00 47.50 88 PRO A CA 1
ATOM 628 C C . PRO A 1 88 ? 5.130 16.274 5.062 1.00 47.50 88 PRO A C 1
ATOM 630 O O . PRO A 1 88 ? 6.142 16.014 4.434 1.00 47.50 88 PRO A O 1
ATOM 633 N N . VAL A 1 89 ? 5.076 15.735 6.269 1.00 42.22 89 VAL A N 1
ATOM 634 C CA . VAL A 1 89 ? 3.996 14.967 6.864 1.00 42.22 89 VAL A CA 1
ATOM 635 C C . VAL A 1 89 ? 4.193 15.085 8.373 1.00 42.22 89 VAL A C 1
ATOM 637 O O . VAL A 1 89 ? 5.279 14.838 8.901 1.00 42.22 89 VAL A O 1
ATOM 640 N N . GLY A 1 90 ? 3.149 15.532 9.067 1.00 50.19 90 GLY A N 1
ATOM 641 C CA . GLY A 1 90 ? 3.181 15.702 10.512 1.00 50.19 90 GLY A CA 1
ATOM 642 C C . GLY A 1 90 ? 3.453 14.382 11.254 1.00 50.19 90 GLY A C 1
ATOM 643 O O . GLY A 1 90 ? 3.112 13.306 10.757 1.00 50.19 90 GLY A O 1
ATOM 644 N N . PRO A 1 91 ? 4.028 14.445 12.466 1.00 51.94 91 PRO A N 1
ATOM 645 C CA . PRO A 1 91 ? 4.230 13.277 13.313 1.00 51.94 91 PRO A CA 1
ATOM 646 C C . PRO A 1 91 ? 2.895 12.597 13.627 1.00 51.94 91 PRO A C 1
ATOM 648 O O . PRO A 1 91 ? 1.906 13.277 13.894 1.00 51.94 91 PRO A O 1
ATOM 651 N N . LEU A 1 92 ? 2.914 11.261 13.612 1.00 49.09 92 LEU A N 1
ATOM 652 C CA . LEU A 1 92 ? 1.944 10.320 14.182 1.00 49.09 92 LEU A CA 1
ATOM 653 C C . LEU A 1 92 ? 0.682 10.966 14.790 1.00 49.09 92 LEU A C 1
ATOM 655 O O . LEU A 1 92 ? 0.741 11.584 15.853 1.00 49.09 92 LEU A O 1
ATOM 659 N N . HIS A 1 93 ? -0.457 10.753 14.124 1.00 60.50 93 HIS A N 1
ATOM 660 C CA . HIS A 1 93 ? -1.818 11.112 14.534 1.00 60.50 93 HIS A CA 1
ATOM 661 C C . HIS A 1 93 ? -2.019 11.173 16.063 1.00 60.50 93 HIS A C 1
ATOM 663 O O . HIS A 1 93 ? -2.424 10.202 16.709 1.00 60.50 93 HIS A O 1
ATOM 669 N N . SER A 1 94 ? -1.816 12.363 16.634 1.00 63.31 94 SER A N 1
ATOM 670 C CA . SER A 1 94 ? -2.052 12.659 18.052 1.00 63.31 94 SER A CA 1
ATOM 671 C C . SER A 1 94 ? -3.481 12.281 18.475 1.00 63.31 94 SER A C 1
ATOM 673 O O . SER A 1 94 ? -3.699 11.790 19.581 1.00 63.31 94 SER A O 1
ATOM 675 N N . GLY A 1 95 ? -4.446 12.378 17.551 1.00 68.69 95 GLY A N 1
ATOM 676 C CA . GLY A 1 95 ? -5.836 11.975 17.774 1.00 68.69 95 GLY A CA 1
ATOM 677 C C . GLY A 1 95 ? -6.032 10.482 18.065 1.00 68.69 95 GLY A C 1
ATOM 678 O O . GLY A 1 95 ? -6.876 10.140 18.890 1.00 68.69 95 GLY A O 1
ATOM 679 N N . VAL A 1 96 ? -5.235 9.591 17.465 1.00 78.19 96 VAL A N 1
ATOM 680 C CA . VAL A 1 96 ? -5.343 8.139 17.703 1.00 78.19 96 VAL A CA 1
ATOM 681 C C . VAL A 1 96 ? -4.830 7.794 19.103 1.00 78.19 96 VAL A C 1
ATOM 683 O O . VAL A 1 96 ? -5.482 7.056 19.839 1.00 78.19 96 VAL A O 1
ATOM 686 N N . LEU A 1 97 ? -3.715 8.398 19.524 1.00 75.06 97 LEU A N 1
ATOM 687 C CA . LEU A 1 97 ? -3.148 8.201 20.863 1.00 75.06 97 LEU A CA 1
ATOM 688 C C . LEU A 1 97 ? -4.041 8.791 21.966 1.00 75.06 97 LEU A C 1
ATOM 690 O O . LEU A 1 97 ? -4.227 8.167 23.015 1.00 75.06 97 LEU A O 1
ATOM 694 N N . ILE A 1 98 ? -4.647 9.957 21.721 1.00 80.88 98 ILE A N 1
ATOM 695 C CA . ILE A 1 98 ? -5.625 10.564 22.636 1.00 80.88 98 ILE A CA 1
ATOM 696 C C . ILE A 1 98 ? -6.886 9.692 22.719 1.00 80.88 98 ILE A C 1
ATOM 698 O O . ILE A 1 98 ? -7.370 9.427 23.819 1.00 80.88 98 ILE A O 1
ATOM 702 N N . GLY A 1 99 ? -7.377 9.176 21.587 1.00 81.19 99 GLY A N 1
ATOM 703 C CA . GLY A 1 99 ? -8.536 8.282 21.537 1.00 81.19 99 GLY A CA 1
ATOM 704 C C . GLY A 1 99 ? -8.327 6.989 22.328 1.00 81.19 99 GLY A C 1
ATOM 705 O O . GLY A 1 99 ? -9.163 6.636 23.160 1.00 81.19 99 GLY A O 1
ATOM 706 N N . ILE A 1 100 ? -7.180 6.324 22.143 1.00 88.44 100 ILE A N 1
ATOM 707 C CA . ILE A 1 100 ? -6.815 5.111 22.895 1.00 88.44 100 ILE A CA 1
ATOM 708 C C . ILE A 1 100 ? -6.708 5.417 24.393 1.00 88.44 100 ILE A C 1
ATOM 710 O O . ILE A 1 100 ? -7.192 4.638 25.217 1.00 88.44 100 ILE A O 1
ATOM 714 N N . SER A 1 101 ? -6.129 6.565 24.756 1.00 91.62 101 SER A N 1
ATOM 715 C CA . SER A 1 101 ? -5.994 6.981 26.155 1.00 91.62 101 SER A CA 1
ATOM 716 C C . SER A 1 101 ? -7.359 7.192 26.817 1.00 91.62 101 SER A C 1
ATOM 718 O O . SER A 1 101 ? -7.609 6.649 27.892 1.00 91.62 101 SER A O 1
ATOM 720 N N . ILE A 1 102 ? -8.274 7.915 26.163 1.00 93.94 102 ILE A N 1
ATOM 721 C CA . ILE A 1 102 ? -9.626 8.170 26.684 1.00 93.94 102 ILE A CA 1
ATOM 722 C C . ILE A 1 102 ? -10.418 6.864 26.787 1.00 93.94 102 ILE A C 1
ATOM 724 O O . ILE A 1 102 ? -10.989 6.591 27.840 1.00 93.94 102 ILE A O 1
ATOM 728 N N . ALA A 1 103 ? -10.406 6.026 25.746 1.00 94.56 103 ALA A N 1
ATOM 729 C CA . ALA A 1 103 ? -11.106 4.742 25.755 1.00 94.56 103 ALA A CA 1
ATOM 730 C C . ALA A 1 103 ? -10.602 3.822 26.879 1.00 94.56 103 ALA A C 1
ATOM 732 O O . ALA A 1 103 ? -11.402 3.209 27.589 1.00 94.56 103 ALA A O 1
ATOM 733 N N . SER A 1 104 ? -9.283 3.786 27.095 1.00 95.44 104 SER A N 1
ATOM 734 C CA . SER A 1 104 ? -8.662 3.019 28.180 1.00 95.44 104 SER A CA 1
ATOM 735 C C . SER A 1 104 ? -9.100 3.532 29.553 1.00 95.44 104 SER A C 1
ATOM 737 O O . SER A 1 104 ? -9.507 2.743 30.406 1.00 95.44 104 SER A O 1
ATOM 739 N N . LEU A 1 105 ? -9.087 4.852 29.765 1.00 96.38 105 LEU A N 1
ATOM 740 C CA . LEU A 1 105 ? -9.534 5.466 31.018 1.00 96.38 105 LEU A CA 1
ATOM 741 C C . LEU A 1 105 ? -11.027 5.214 31.275 1.00 96.38 105 LEU A C 1
ATOM 743 O O . LEU A 1 105 ? -11.402 4.832 32.385 1.00 96.38 105 LEU A O 1
ATOM 747 N N . SER A 1 106 ? -11.878 5.361 30.257 1.00 96.81 106 SER A N 1
ATOM 748 C CA . SER A 1 106 ? -13.315 5.083 30.356 1.00 96.81 106 SER A CA 1
ATOM 749 C C . SER A 1 106 ? -13.596 3.621 30.708 1.00 96.81 106 SER A C 1
ATOM 751 O O . SER A 1 106 ? -14.434 3.352 31.570 1.00 96.81 106 SER A O 1
ATOM 753 N N . LEU A 1 107 ? -12.869 2.677 30.102 1.00 97.38 107 LEU A N 1
ATOM 754 C CA . LEU A 1 107 ? -13.001 1.253 30.405 1.00 97.38 107 LEU A CA 1
ATOM 755 C C . LEU A 1 107 ? -12.587 0.941 31.849 1.00 97.38 107 LEU A C 1
ATOM 757 O O . LEU A 1 107 ? -13.309 0.239 32.556 1.00 97.38 107 LEU A O 1
ATOM 761 N N . VAL A 1 108 ? -11.467 1.498 32.321 1.00 97.69 108 VAL A N 1
ATOM 762 C CA . VAL A 1 108 ? -11.000 1.309 33.704 1.00 97.69 108 VAL A CA 1
ATOM 763 C C . VAL A 1 108 ? -12.025 1.843 34.707 1.00 97.69 108 VAL A C 1
ATOM 765 O O . VAL A 1 108 ? -12.367 1.142 35.660 1.00 97.69 108 VAL A O 1
ATOM 768 N N . VAL A 1 109 ? -12.575 3.041 34.484 1.00 97.69 109 VAL A N 1
ATOM 769 C CA . VAL A 1 109 ? -13.609 3.622 35.359 1.00 97.69 109 VAL A CA 1
ATOM 770 C C . VAL A 1 109 ? -14.872 2.757 35.376 1.00 97.69 109 VAL A C 1
ATOM 772 O O . VAL A 1 109 ? -15.412 2.492 36.452 1.00 97.69 109 VAL A O 1
ATOM 775 N N . ALA A 1 110 ? -15.319 2.262 34.219 1.00 97.81 110 ALA A N 1
ATOM 776 C CA . ALA A 1 110 ? -16.479 1.377 34.128 1.00 97.81 110 ALA A CA 1
ATOM 777 C C . ALA A 1 110 ? -16.262 0.053 34.882 1.00 97.81 110 ALA A C 1
ATOM 779 O O . ALA A 1 110 ? -17.147 -0.391 35.616 1.00 97.81 110 ALA A O 1
ATOM 780 N N . LEU A 1 111 ? -15.074 -0.551 34.768 1.00 97.38 111 LEU A N 1
ATOM 781 C CA . LEU A 1 111 ? -14.721 -1.777 35.489 1.00 97.38 111 LEU A CA 1
ATOM 782 C C . LEU A 1 111 ? -14.657 -1.544 37.004 1.00 97.38 111 LEU A C 1
ATOM 784 O O . LEU A 1 111 ? -15.192 -2.350 37.765 1.00 97.38 111 LEU A O 1
ATOM 788 N N . LEU A 1 112 ? -14.068 -0.434 37.460 1.00 97.31 112 LEU A N 1
ATOM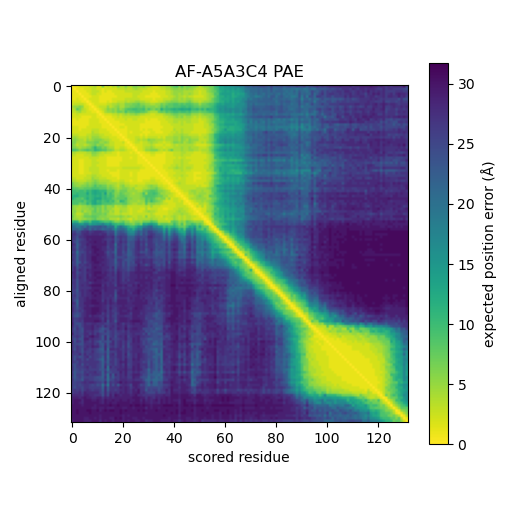 789 C CA . LEU A 1 112 ? -14.046 -0.069 38.881 1.00 97.31 112 LEU A CA 1
ATOM 790 C C . LEU A 1 112 ? -15.460 0.159 39.425 1.00 97.31 112 LEU A C 1
ATOM 792 O O . LEU A 1 112 ? -15.787 -0.345 40.500 1.00 97.31 112 LEU A O 1
ATOM 796 N N . ALA A 1 113 ? -16.318 0.856 38.677 1.00 96.88 113 ALA A N 1
ATOM 797 C CA . ALA A 1 113 ? -17.716 1.047 39.044 1.00 96.88 113 ALA A CA 1
ATOM 798 C C . ALA A 1 113 ? -18.448 -0.298 39.147 1.00 96.88 113 ALA A C 1
ATOM 800 O O . ALA A 1 113 ? -19.096 -0.560 40.161 1.00 96.88 113 ALA A O 1
ATOM 801 N N . LEU A 1 114 ? -18.293 -1.185 38.159 1.00 96.19 114 LEU A N 1
ATOM 802 C CA . LEU A 1 114 ? -18.893 -2.520 38.170 1.00 96.19 114 LEU A CA 1
ATOM 803 C C . LEU A 1 114 ? -18.419 -3.335 39.380 1.00 96.19 114 LEU A C 1
ATOM 805 O O . LEU A 1 114 ? -19.238 -3.914 40.087 1.00 96.19 114 LEU A O 1
ATOM 809 N N . LEU A 1 115 ? -17.117 -3.337 39.671 1.00 95.50 115 LEU A N 1
ATOM 810 C CA . LEU A 1 115 ? -16.558 -4.015 40.842 1.00 95.50 115 LEU A CA 1
ATOM 811 C C . LEU A 1 115 ? -17.106 -3.437 42.150 1.00 95.50 115 LEU A C 1
ATOM 813 O O . LEU A 1 115 ? -17.461 -4.199 43.047 1.00 95.50 115 LEU A O 1
ATOM 817 N N . CYS A 1 116 ? -17.235 -2.115 42.264 1.00 94.94 116 CYS A N 1
ATOM 818 C CA . CYS A 1 116 ? -17.865 -1.466 43.414 1.00 94.94 116 CYS A CA 1
ATOM 819 C C . CYS A 1 116 ? -19.343 -1.851 43.545 1.00 94.94 116 CYS A C 1
ATOM 821 O O . CYS A 1 116 ? -19.799 -2.165 44.644 1.00 94.94 116 CYS A O 1
ATOM 823 N N . HIS A 1 117 ? -20.083 -1.895 42.436 1.00 93.56 117 HIS A N 1
ATOM 824 C CA . HIS A 1 117 ? -21.473 -2.344 42.410 1.00 93.56 117 HIS A CA 1
ATOM 825 C C . HIS A 1 117 ? -21.608 -3.814 42.814 1.00 93.56 117 HIS A C 1
ATOM 827 O O . HIS A 1 117 ? -22.491 -4.148 43.602 1.00 93.56 117 HIS A O 1
ATOM 833 N N . LEU A 1 118 ? -20.718 -4.685 42.339 1.00 89.12 118 LEU A N 1
ATOM 834 C CA . LEU A 1 118 ? -20.701 -6.102 42.693 1.00 89.12 118 LEU A CA 1
ATOM 835 C C . LEU A 1 118 ? -20.308 -6.312 44.153 1.00 89.12 118 LEU A C 1
ATOM 837 O O . LEU A 1 118 ? -20.976 -7.078 44.835 1.00 89.12 118 LEU A O 1
ATOM 841 N N . ARG A 1 119 ? -19.312 -5.587 44.674 1.00 90.81 119 ARG A N 1
ATOM 842 C CA . ARG A 1 119 ? -18.952 -5.613 46.101 1.00 90.81 119 ARG A CA 1
ATOM 843 C C . ARG A 1 119 ? -20.081 -5.092 46.980 1.00 90.81 119 ARG A C 1
ATOM 845 O O . ARG A 1 119 ? -20.354 -5.681 48.020 1.00 90.81 119 ARG A O 1
ATOM 852 N N . LYS A 1 120 ? -20.777 -4.033 46.554 1.00 87.69 120 LYS A N 1
ATOM 853 C CA . LYS A 1 120 ? -21.966 -3.518 47.245 1.00 87.69 120 LYS A CA 1
ATOM 854 C C . LYS A 1 120 ? -23.089 -4.553 47.241 1.00 87.69 120 LYS A C 1
ATOM 856 O O . LYS A 1 120 ? -23.661 -4.815 48.291 1.00 87.69 120 LYS A O 1
ATOM 861 N N . LYS A 1 121 ? -23.357 -5.193 46.098 1.00 80.25 121 LYS A N 1
ATOM 862 C CA . LYS A 1 121 ? -24.365 -6.256 45.982 1.00 80.25 121 LYS A CA 1
ATOM 863 C C . LYS A 1 121 ? -23.995 -7.476 46.829 1.00 80.25 121 LYS A C 1
ATOM 865 O O . LYS A 1 121 ? -24.852 -7.986 47.535 1.00 80.25 121 LYS A O 1
ATOM 870 N N . GLN A 1 122 ? -22.727 -7.885 46.821 1.00 77.69 122 GLN A N 1
ATOM 871 C CA . GLN A 1 122 ? -22.203 -8.972 47.652 1.00 77.69 122 GLN A CA 1
ATOM 872 C C . GLN A 1 122 ? -22.265 -8.636 49.150 1.00 77.69 122 GLN A C 1
ATOM 874 O O . GLN A 1 122 ? -22.553 -9.508 49.965 1.00 77.69 122 GLN A O 1
ATOM 879 N N . GLY A 1 123 ? -22.045 -7.371 49.519 1.00 64.44 123 GLY A N 1
ATOM 880 C CA . GLY A 1 123 ? -22.227 -6.864 50.880 1.00 64.44 123 GLY A CA 1
ATOM 881 C C . GLY A 1 123 ? -23.690 -6.878 51.322 1.00 64.44 123 GLY A C 1
ATOM 882 O O . GLY A 1 123 ? -23.979 -7.301 52.435 1.00 64.44 123 GLY A O 1
ATOM 883 N N . THR A 1 124 ? -24.623 -6.511 50.437 1.00 58.81 124 THR A N 1
ATOM 884 C CA . THR A 1 124 ? -26.068 -6.630 50.690 1.00 58.81 124 THR A CA 1
ATOM 885 C C . THR A 1 124 ? -26.510 -8.091 50.800 1.00 58.81 124 THR A C 1
ATOM 887 O O . THR A 1 124 ? -27.319 -8.400 51.664 1.00 58.81 124 THR A O 1
ATOM 890 N N . THR A 1 125 ? -25.944 -9.012 50.011 1.00 58.47 125 THR A N 1
ATOM 891 C CA . THR A 1 125 ? -26.232 -10.454 50.146 1.00 58.47 125 THR A CA 1
ATOM 892 C C . THR A 1 125 ? -25.546 -11.108 51.350 1.00 58.47 125 THR A C 1
ATOM 894 O O . THR A 1 125 ? -25.943 -12.197 51.740 1.00 58.47 125 THR A O 1
ATOM 897 N N . ARG A 1 126 ? -24.522 -10.479 51.948 1.00 57.41 126 ARG A N 1
ATOM 898 C CA . ARG A 1 126 ? -23.828 -10.970 53.157 1.00 57.41 126 ARG A CA 1
ATOM 899 C C . ARG A 1 126 ? -24.406 -10.395 54.462 1.00 57.41 126 ARG A C 1
ATOM 901 O O . ARG A 1 126 ? -24.047 -10.869 55.533 1.00 57.41 126 ARG A O 1
ATOM 908 N N . ALA A 1 127 ? -25.283 -9.393 54.390 1.00 55.50 127 ALA A N 1
ATOM 909 C CA . ALA A 1 127 ? -25.881 -8.742 55.560 1.00 55.50 127 ALA A CA 1
ATOM 910 C C . ALA A 1 127 ? -27.144 -9.437 56.112 1.00 55.50 127 ALA A C 1
ATOM 912 O O . ALA A 1 127 ? -27.709 -8.953 57.084 1.00 55.50 127 ALA A O 1
ATOM 913 N N . GLU A 1 128 ? -27.555 -10.575 55.549 1.00 61.06 128 GLU A N 1
ATOM 914 C CA . GLU A 1 128 ? -28.584 -11.456 56.123 1.00 61.06 128 GLU A CA 1
ATOM 915 C C . GLU A 1 128 ? -27.985 -12.854 56.385 1.00 61.06 128 GLU A C 1
ATOM 917 O O . GLU A 1 128 ? -28.250 -13.798 55.644 1.00 61.06 128 GLU A O 1
ATOM 922 N N . PRO A 1 129 ? -27.123 -13.040 57.403 1.00 55.84 129 PRO A N 1
ATOM 923 C CA . PRO A 1 129 ? -27.050 -14.321 58.079 1.00 55.84 129 PRO A CA 1
ATOM 924 C C . PRO A 1 129 ? -28.255 -14.401 59.024 1.00 55.84 129 PRO A C 1
ATOM 926 O O . PRO A 1 129 ? -28.231 -13.891 60.141 1.00 55.84 129 PRO A O 1
ATOM 929 N N . GLU A 1 130 ? -29.332 -14.958 58.484 1.00 57.62 130 GLU A N 1
ATOM 930 C CA . GLU A 1 130 ? -30.359 -15.767 59.144 1.00 57.62 130 GLU A CA 1
ATOM 931 C C . GLU A 1 130 ? -30.207 -15.881 60.678 1.00 57.62 130 GLU A C 1
ATOM 933 O O . GLU A 1 130 ? -29.396 -16.651 61.193 1.00 57.62 130 GLU A O 1
ATOM 938 N N . TYR A 1 131 ? -31.009 -15.113 61.424 1.00 54.47 131 TYR A N 1
ATOM 939 C CA . TYR A 1 131 ? -31.302 -15.426 62.820 1.00 54.47 131 TYR A CA 1
ATOM 940 C C . TYR A 1 131 ? -32.499 -16.385 62.837 1.00 54.47 131 TYR A C 1
ATOM 942 O O . TYR A 1 131 ? -33.646 -15.967 62.678 1.00 54.47 131 TYR A O 1
ATOM 950 N N . LYS A 1 132 ? -32.251 -17.682 63.026 1.00 44.59 132 LYS A N 1
ATOM 951 C CA . LYS A 1 132 ? -33.197 -18.568 63.711 1.00 44.59 132 LYS A CA 1
ATOM 952 C C . LYS A 1 132 ? -32.536 -19.841 64.210 1.00 44.59 132 LYS A C 1
ATOM 954 O O . LYS A 1 132 ? -31.806 -20.471 63.422 1.00 44.59 132 LYS A O 1
#

Secondary structure (DSSP, 8-state):
--TTEEE-TTS-EEEP-HHHHT--SSEEEEETTEEEEE--TTSTTTT-EES-SS-----SS-----------------------------SS-HHHHHHHHHHHHHHHHHHHHHHHHHHHHHHHHHS-----

Organism: Felis catus (NCBI:txid9685)

Sequence (132 aa):
CPEGYILDDGYICTDIDECENGDCPDACRNLPGTYECICGPDSPFAGQVATDCDPKMNGDNDSDSYSDSGSGEPPVSPTPSTTSIPSPVGPLHSGVLIGISIASLSLVVALLALLCHLRKKQGTTRAEPEYK

pLDDT: mean 75.01, std 21.74, range [33.16, 97.81]

Nearest PDB structures (foldseek):
  3dem-assembly1_A  TM=7.822E-01  e=2.326E-01  Homo sapiens

Foldseek 3Di:
DPAQWDQDPVSDTDGDAVVVVVQEPADKAGDRNAIWHQDPPVAPQHRDIDSYRHDPPPDDPDPDPDPDPDDDDDDDDDDDDDDDDDDDDDPDDPVVVVVVVVVVVVVVVVVVVVVVVVVVVVVVVVVDPDDD